Protein AF-A0A3M5UFD1-F1 (afdb_monomer)

Foldseek 3Di:
DPQVVDDQAHAQVQADPDDDDWDFDDDPRAGQDIPPHGDDSVVVVVVCSNVCRNNRHDDDDDDDADPVGD

Sequence (70 aa):
HEEDMWKWTVSPENAPDKAQYLELTYRNGDIVALDGVEMTPATVLATLNRIGGQHGIGRLDIVENRYVGM

InterPro domains:
  IPR001518 Argininosuccinate synthase [PTHR11587] (2-70)
  IPR024074 Argininosuccinate synthetase, catalytic/multimerisation domain body [G3DSA:3.90.1260.10] (1-70)
  IPR024074 Argininosuccinate synthetase, catalytic/multimerisation domain body [SSF69864] (2-70)
  IPR048268 Arginosuccinate synthase C-terminal domain [PF20979] (3-70)

Mean predicted aligned error: 3.4 Å

Nearest PDB structures (foldseek):
  1kh2-assembly1_D  TM=9.793E-01  e=7.148E-05  Thermus thermophilus
  7k5z-assembly1_C  TM=9.705E-01  e=8.212E-05  Legionella pneumophila subsp. pneumophila str. Philadelphia 1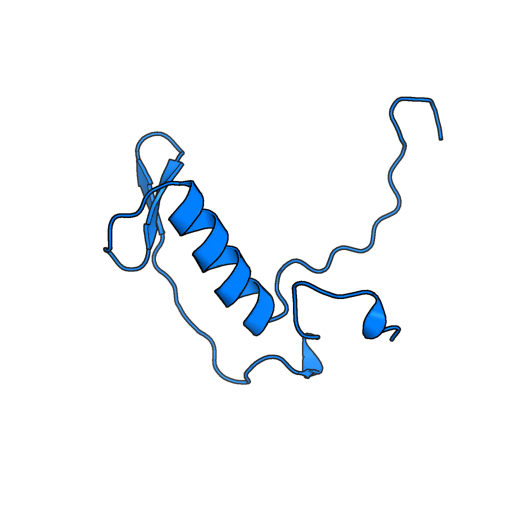
  1kh2-assembly1_C  TM=9.664E-01  e=7.662E-05  Thermus thermophilus
  7k5z-assembly1_A  TM=9.695E-01  e=1.011E-04  Legionella pneumophila subsp. pneumophila str. Philadelphia 1
  7k5z-assembly1_D  TM=9.695E-01  e=1.084E-04  Leg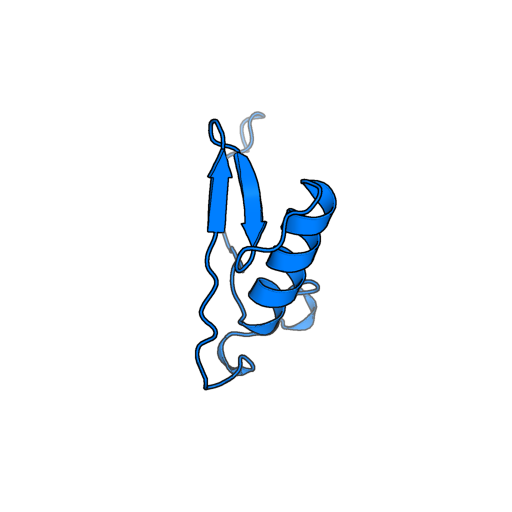ionella pneumophila subsp. pneumophila str. Philadelphia 1

Structure (mmCIF, N/CA/C/O backbone):
data_AF-A0A3M5UFD1-F1
#
_entry.id   AF-A0A3M5UFD1-F1
#
loop_
_atom_site.group_PDB
_atom_site.id
_atom_site.type_symbol
_atom_site.label_atom_id
_atom_site.label_alt_id
_atom_site.label_comp_id
_atom_site.label_asym_id
_atom_site.label_entity_id
_atom_site.label_seq_id
_atom_site.pdbx_PDB_ins_code
_atom_site.Cartn_x
_atom_site.Cartn_y
_atom_site.Cartn_z
_atom_site.occupancy
_atom_site.B_iso_or_equiv
_atom_site.auth_seq_id
_atom_site.auth_comp_id
_atom_site.auth_asym_id
_atom_site.auth_atom_id
_atom_site.pdbx_PDB_model_num
ATOM 1 N N . HIS A 1 1 ? 7.465 -4.430 -21.947 1.00 66.94 1 HIS A N 1
ATOM 2 C CA . HIS A 1 1 ? 7.495 -4.493 -20.476 1.00 66.94 1 HIS A CA 1
ATOM 3 C C . HIS A 1 1 ? 7.750 -5.932 -20.071 1.00 66.94 1 HIS A C 1
ATOM 5 O O . HIS A 1 1 ? 7.110 -6.813 -20.632 1.00 66.94 1 HIS A O 1
ATOM 11 N N . GLU A 1 2 ? 8.710 -6.179 -19.180 1.00 84.88 2 GLU A N 1
ATOM 12 C CA . GLU A 1 2 ? 8.934 -7.516 -18.618 1.00 84.88 2 GLU A CA 1
ATOM 13 C C . GLU A 1 2 ? 7.862 -7.792 -17.559 1.00 84.88 2 GLU A C 1
ATOM 15 O O . GLU A 1 2 ? 8.052 -7.543 -16.371 1.00 84.88 2 GLU A O 1
ATOM 20 N N . GLU A 1 3 ? 6.689 -8.247 -18.004 1.00 90.00 3 GLU A N 1
ATOM 21 C CA . GLU A 1 3 ? 5.560 -8.501 -17.101 1.00 90.00 3 GLU A CA 1
ATOM 22 C C . GLU A 1 3 ? 5.877 -9.617 -16.092 1.00 90.00 3 GLU A C 1
ATOM 24 O O . GLU A 1 3 ? 5.427 -9.580 -14.950 1.00 90.00 3 GLU A O 1
ATOM 29 N N . ASP A 1 4 ? 6.758 -10.546 -16.470 1.00 91.81 4 ASP A N 1
ATOM 30 C CA . ASP A 1 4 ? 7.176 -11.672 -15.637 1.00 91.81 4 ASP A CA 1
ATOM 31 C C . ASP A 1 4 ? 7.887 -11.261 -14.336 1.00 91.81 4 ASP A C 1
ATOM 33 O O . ASP A 1 4 ? 7.896 -12.055 -13.385 1.00 91.81 4 ASP A O 1
ATOM 37 N N . MET A 1 5 ? 8.448 -10.045 -14.260 1.00 92.88 5 MET A N 1
ATOM 38 C CA . MET A 1 5 ? 9.068 -9.500 -13.044 1.00 92.88 5 MET A CA 1
ATOM 39 C C . MET A 1 5 ? 8.042 -9.218 -11.938 1.00 92.88 5 MET A C 1
ATOM 41 O O . MET A 1 5 ? 8.362 -9.299 -10.750 1.00 92.88 5 MET A O 1
ATOM 45 N N . TRP A 1 6 ? 6.799 -8.905 -12.304 1.00 94.19 6 TRP A N 1
ATOM 46 C CA . TRP A 1 6 ? 5.780 -8.441 -11.371 1.00 94.19 6 TRP A CA 1
ATOM 47 C C . TRP A 1 6 ? 4.929 -9.612 -10.885 1.00 94.19 6 TRP A C 1
ATOM 49 O O . TRP A 1 6 ? 4.117 -10.171 -11.614 1.00 94.19 6 TRP A O 1
ATOM 59 N N . LYS A 1 7 ? 5.116 -10.012 -9.623 1.00 94.56 7 LYS A N 1
ATOM 60 C CA . LYS A 1 7 ? 4.386 -11.152 -9.030 1.00 94.56 7 LYS A CA 1
ATOM 61 C C . LYS A 1 7 ? 3.194 -10.752 -8.164 1.00 94.56 7 LYS A C 1
ATOM 63 O O . LYS A 1 7 ? 2.359 -11.596 -7.860 1.00 94.56 7 LYS A O 1
ATOM 68 N N . TRP A 1 8 ? 3.152 -9.498 -7.720 1.00 95.56 8 TRP A N 1
ATOM 69 C CA . TRP A 1 8 ? 2.184 -9.025 -6.725 1.00 95.56 8 TRP A CA 1
ATOM 70 C C . TRP A 1 8 ? 1.070 -8.172 -7.328 1.00 95.56 8 TRP A C 1
ATOM 72 O O . TRP A 1 8 ? -0.012 -8.095 -6.755 1.00 95.56 8 TRP A O 1
ATOM 82 N N . THR A 1 9 ? 1.324 -7.527 -8.464 1.00 97.31 9 THR A N 1
ATOM 83 C CA . THR A 1 9 ? 0.418 -6.539 -9.052 1.00 97.31 9 THR A CA 1
ATOM 84 C C . THR A 1 9 ? 0.208 -6.825 -10.531 1.00 97.31 9 THR A C 1
ATOM 86 O O . THR A 1 9 ? 1.130 -7.289 -11.203 1.00 97.31 9 THR A O 1
ATOM 89 N N . VAL A 1 10 ? -0.983 -6.528 -11.049 1.00 96.56 10 VAL A N 1
ATOM 90 C CA . VAL A 1 10 ? -1.222 -6.456 -12.498 1.00 96.56 10 VAL A CA 1
ATOM 91 C C . VAL A 1 10 ? -0.600 -5.182 -13.065 1.00 96.56 10 VAL A C 1
ATOM 93 O O . VAL A 1 10 ? -0.283 -4.252 -12.319 1.00 96.56 10 VAL A O 1
ATOM 96 N N . SER A 1 11 ? -0.390 -5.130 -14.378 1.00 96.31 11 SER A N 1
ATOM 97 C CA . SER A 1 11 ? 0.042 -3.890 -15.017 1.00 96.31 11 SER A CA 1
ATOM 98 C C . SER A 1 11 ? -1.094 -2.859 -15.000 1.00 96.31 11 SER A C 1
ATOM 100 O O . SER A 1 11 ? -2.261 -3.259 -15.036 1.00 96.31 11 SER A O 1
ATOM 102 N N . PRO A 1 12 ? -0.803 -1.546 -14.947 1.00 94.62 12 PRO A N 1
ATOM 103 C CA . PRO A 1 12 ? -1.841 -0.517 -15.011 1.00 94.62 12 PRO A CA 1
ATOM 104 C C . PRO A 1 12 ? -2.759 -0.645 -16.236 1.00 94.62 12 PRO A C 1
ATOM 106 O O . PRO A 1 12 ? -3.941 -0.344 -16.147 1.00 94.62 12 PRO A O 1
ATOM 109 N N . GLU A 1 13 ? -2.244 -1.146 -17.361 1.00 95.31 13 GLU A N 1
ATOM 110 C CA . GLU A 1 13 ? -3.010 -1.398 -18.589 1.00 95.31 13 GLU A CA 1
ATOM 111 C C . GLU A 1 13 ? -3.999 -2.567 -18.456 1.00 95.31 13 GLU A C 1
ATOM 113 O O . GLU A 1 13 ? -4.963 -2.643 -19.211 1.00 95.31 13 GLU A O 1
ATOM 118 N N . ASN A 1 14 ? -3.755 -3.478 -17.510 1.00 96.12 14 ASN A N 1
ATOM 119 C CA . ASN A 1 14 ? -4.615 -4.621 -17.197 1.00 96.12 14 ASN A CA 1
ATOM 120 C C . ASN A 1 14 ? -5.463 -4.399 -15.929 1.00 96.12 14 ASN A C 1
ATOM 122 O O . ASN A 1 14 ? -6.189 -5.305 -15.511 1.00 96.12 14 ASN A O 1
ATOM 126 N N . ALA A 1 15 ? -5.352 -3.234 -15.284 1.00 97.44 15 ALA A N 1
ATOM 127 C CA . ALA A 1 15 ? -6.158 -2.889 -14.121 1.00 97.44 15 ALA A CA 1
ATOM 128 C C . ALA A 1 15 ? -7.628 -2.632 -14.523 1.00 97.44 15 ALA A C 1
ATOM 130 O O . ALA A 1 15 ? -7.907 -2.287 -15.672 1.00 97.44 15 ALA A O 1
ATOM 131 N N . PRO A 1 16 ? -8.597 -2.787 -13.604 1.00 98.31 16 PRO A N 1
ATOM 132 C CA . PRO A 1 16 ? -9.995 -2.484 -13.891 1.00 98.31 16 PRO A CA 1
ATOM 133 C C . PRO A 1 16 ? -10.220 -1.017 -14.293 1.00 98.31 16 PRO A C 1
ATOM 135 O O . PRO A 1 16 ? -9.754 -0.106 -13.616 1.00 98.31 16 PRO A O 1
ATOM 138 N N . ASP A 1 17 ? -11.070 -0.781 -15.298 1.00 97.88 17 ASP A N 1
ATOM 139 C CA . ASP A 1 17 ? -11.471 0.578 -15.718 1.00 97.88 17 ASP A CA 1
ATOM 140 C C . ASP A 1 17 ? -12.305 1.333 -14.664 1.00 97.88 17 ASP A C 1
ATOM 142 O O . ASP A 1 17 ? -12.551 2.537 -14.775 1.00 97.88 17 ASP A O 1
ATOM 146 N N . LYS A 1 18 ? -12.817 0.619 -13.656 1.00 97.75 18 LYS A N 1
ATOM 147 C CA . LYS A 1 18 ? -13.665 1.178 -12.601 1.00 97.75 18 LYS A CA 1
ATOM 148 C C . LYS A 1 18 ? -12.875 1.336 -11.313 1.00 97.75 18 LYS A C 1
ATOM 150 O O . LYS A 1 18 ? -12.365 0.359 -10.769 1.00 97.75 18 LYS A O 1
ATOM 155 N N . ALA A 1 19 ? -12.887 2.554 -10.782 1.00 97.00 19 ALA A N 1
ATOM 156 C CA . A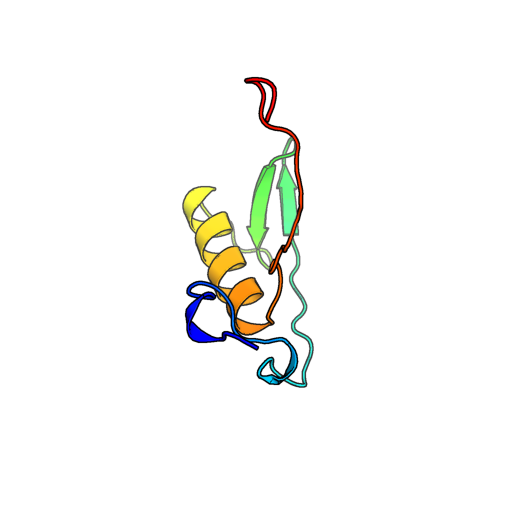LA A 1 19 ? -12.322 2.845 -9.475 1.00 97.00 19 ALA A CA 1
ATOM 157 C C . ALA A 1 19 ? -13.025 2.047 -8.366 1.00 97.00 19 ALA A C 1
ATOM 159 O O . ALA A 1 19 ? -14.248 1.877 -8.369 1.00 97.00 19 ALA A O 1
ATOM 160 N N . GLN A 1 20 ? -12.236 1.614 -7.386 1.00 97.81 20 GLN A N 1
ATOM 161 C CA . GLN A 1 20 ? -12.715 1.091 -6.116 1.00 97.81 20 GLN A CA 1
ATOM 162 C C . GLN A 1 20 ? -12.348 2.084 -5.014 1.00 97.81 20 GLN A C 1
ATOM 164 O O . GLN A 1 20 ? -11.190 2.476 -4.888 1.00 97.81 20 GLN A O 1
ATOM 169 N N . TYR A 1 21 ? -13.336 2.480 -4.218 1.00 98.12 21 TYR A N 1
ATOM 170 C CA . TYR A 1 21 ? -13.132 3.331 -3.050 1.00 98.12 21 TYR A CA 1
ATOM 171 C C . TYR A 1 21 ? -12.994 2.453 -1.808 1.00 98.12 21 TYR A C 1
ATOM 173 O O . TYR A 1 21 ? -13.693 1.448 -1.693 1.00 98.12 21 TYR A O 1
ATOM 181 N N . LEU A 1 22 ? -12.085 2.836 -0.914 1.00 97.38 22 LEU A N 1
ATOM 182 C CA . LEU A 1 22 ? -11.852 2.183 0.370 1.00 97.38 22 LEU A CA 1
ATOM 183 C C . LEU A 1 22 ? -11.820 3.247 1.460 1.00 97.38 22 LEU A C 1
ATOM 185 O O . LEU A 1 22 ? -11.148 4.270 1.307 1.00 97.38 22 LEU A O 1
ATOM 189 N N . GLU A 1 23 ? -12.494 2.983 2.570 1.00 98.44 23 GLU A N 1
ATOM 190 C CA . GLU A 1 23 ? -12.367 3.773 3.788 1.00 98.44 23 GLU A CA 1
ATOM 191 C C . GLU A 1 23 ? -11.361 3.114 4.736 1.00 98.44 23 GLU A C 1
ATOM 193 O O . GLU A 1 23 ? -11.485 1.939 5.082 1.00 98.44 23 GLU A O 1
ATOM 198 N N . LEU A 1 24 ? -10.354 3.875 5.166 1.00 98.31 24 LEU A N 1
ATOM 199 C CA . LEU A 1 24 ? -9.355 3.423 6.132 1.00 98.31 24 LEU A CA 1
ATOM 200 C C . LEU A 1 24 ? -9.650 4.049 7.493 1.00 98.31 24 LEU A C 1
ATOM 202 O O . LEU A 1 24 ? -9.596 5.271 7.643 1.00 98.31 24 LEU A O 1
ATOM 206 N N . THR A 1 25 ? -9.904 3.225 8.507 1.00 98.56 25 THR A N 1
ATOM 207 C CA . THR A 1 25 ? -10.026 3.719 9.882 1.00 98.56 25 THR A CA 1
ATOM 208 C C . THR A 1 25 ? -8.680 3.647 10.584 1.00 98.56 25 THR A C 1
ATOM 210 O O . THR A 1 25 ? -8.089 2.572 10.706 1.00 98.56 25 THR A O 1
ATOM 213 N N . TYR A 1 26 ? -8.232 4.787 11.106 1.00 98.19 26 TYR A N 1
ATOM 214 C CA . TYR A 1 26 ? -7.000 4.897 11.879 1.00 98.19 26 TYR A CA 1
ATOM 215 C C . TYR A 1 26 ? -7.277 4.979 13.380 1.00 98.19 26 TYR A C 1
ATOM 217 O O . TYR A 1 26 ? -8.215 5.644 13.822 1.00 98.19 26 TYR A O 1
ATOM 225 N N . ARG A 1 27 ? -6.409 4.356 14.179 1.00 97.81 27 ARG A N 1
ATOM 226 C CA . ARG A 1 27 ? -6.367 4.500 15.638 1.00 97.81 27 ARG A CA 1
ATOM 227 C C . ARG A 1 27 ? -4.910 4.577 16.071 1.00 97.81 27 ARG A C 1
ATOM 229 O O . ARG A 1 27 ? -4.145 3.659 15.816 1.00 97.81 27 ARG A O 1
ATOM 236 N N . ASN A 1 28 ? -4.528 5.675 16.721 1.00 97.06 28 ASN A N 1
ATOM 237 C CA . ASN A 1 28 ? -3.156 5.907 17.197 1.00 97.06 28 ASN A CA 1
ATOM 238 C C . ASN A 1 28 ? -2.066 5.777 16.108 1.00 97.06 28 ASN A C 1
ATOM 240 O O . ASN A 1 28 ? -0.934 5.428 16.415 1.00 97.06 28 ASN A O 1
ATOM 244 N N . GLY A 1 29 ? -2.402 6.075 14.848 1.00 97.19 29 GLY A N 1
ATOM 245 C CA . GLY A 1 29 ? -1.480 5.988 13.708 1.00 97.19 29 GLY A CA 1
ATOM 246 C C . GLY A 1 29 ? -1.552 4.675 12.922 1.00 97.19 29 GLY A C 1
ATOM 247 O O . GLY A 1 29 ? -1.118 4.653 11.773 1.00 97.19 29 GLY A O 1
ATOM 248 N N . ASP A 1 30 ? -2.179 3.634 13.471 1.00 97.31 30 ASP A N 1
ATOM 249 C CA . ASP A 1 30 ? -2.332 2.341 12.803 1.00 97.31 30 ASP A CA 1
ATOM 250 C C . ASP A 1 30 ? -3.688 2.223 12.104 1.00 97.31 30 ASP A C 1
ATOM 252 O O . ASP A 1 30 ? -4.711 2.683 12.621 1.00 97.31 30 ASP A O 1
ATOM 256 N N . ILE A 1 31 ? -3.714 1.559 10.946 1.00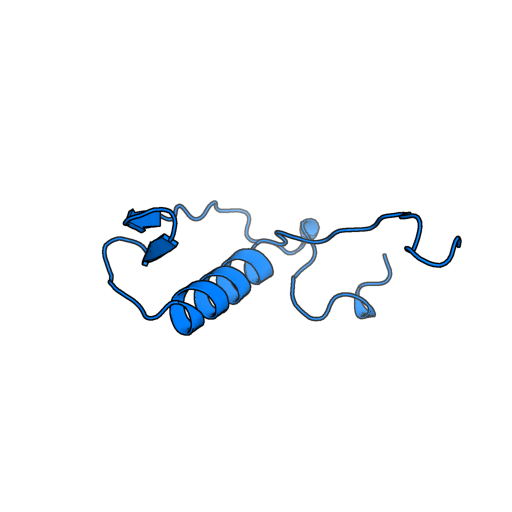 98.00 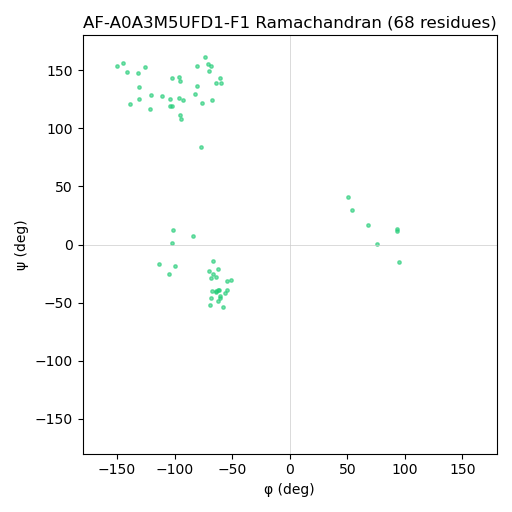31 ILE A N 1
ATOM 257 C CA . ILE A 1 31 ? -4.967 1.173 10.287 1.00 98.00 31 ILE A CA 1
ATOM 258 C C . ILE A 1 31 ? -5.550 -0.026 11.037 1.00 98.00 31 ILE A C 1
ATOM 260 O O . ILE A 1 31 ? -4.909 -1.073 11.136 1.00 98.00 31 ILE A O 1
ATOM 264 N N . VAL A 1 32 ? -6.778 0.118 11.533 1.00 97.75 32 VAL A N 1
ATOM 265 C CA . VAL A 1 32 ? -7.473 -0.914 12.324 1.00 97.75 32 VAL A CA 1
ATOM 266 C C . VAL A 1 32 ? -8.701 -1.499 11.629 1.00 97.75 32 VAL A C 1
ATOM 268 O O . VAL A 1 32 ? -9.173 -2.562 12.027 1.00 97.75 32 VAL A O 1
ATOM 271 N N . ALA A 1 33 ? -9.222 -0.830 10.598 1.00 98.38 33 ALA A N 1
ATOM 272 C CA . ALA A 1 33 ? -10.381 -1.291 9.841 1.00 98.38 33 ALA A CA 1
ATOM 273 C C . ALA A 1 33 ? -10.342 -0.824 8.383 1.00 98.38 33 ALA A C 1
ATOM 275 O O . ALA A 1 33 ? -9.762 0.222 8.072 1.00 98.38 33 ALA A O 1
ATOM 276 N N . LEU A 1 34 ? -10.999 -1.602 7.522 1.00 98.44 34 LEU A N 1
ATOM 277 C CA . LEU A 1 34 ? -11.272 -1.286 6.119 1.00 98.44 34 LEU A CA 1
ATOM 278 C C . LEU A 1 34 ? -12.789 -1.292 5.912 1.00 98.44 34 LEU A C 1
ATOM 280 O O . LEU A 1 34 ? -13.439 -2.258 6.309 1.00 98.44 34 LEU A O 1
ATOM 284 N N . ASP A 1 35 ? -13.353 -0.232 5.331 1.00 98.12 35 ASP A N 1
ATOM 285 C CA . ASP A 1 35 ? -14.801 -0.079 5.091 1.00 98.12 35 ASP A CA 1
ATOM 286 C C . ASP A 1 35 ? -15.654 -0.355 6.349 1.00 98.12 35 ASP A C 1
ATOM 288 O O . ASP A 1 35 ? -16.687 -1.024 6.311 1.00 98.12 35 ASP A O 1
ATOM 292 N N . GLY A 1 36 ? -15.173 0.120 7.503 1.00 97.88 36 GLY A N 1
ATOM 293 C CA . GLY A 1 36 ? -15.815 -0.067 8.808 1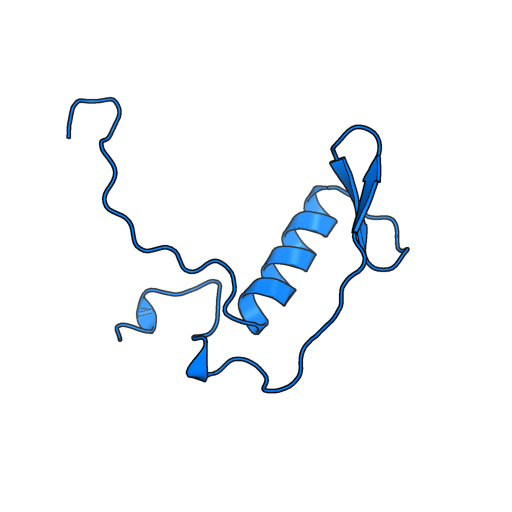.00 97.88 36 GLY A CA 1
ATOM 294 C C . GLY A 1 36 ? -15.657 -1.462 9.431 1.00 97.88 36 GLY A C 1
ATOM 295 O O . GLY A 1 36 ? -16.146 -1.685 10.538 1.00 97.88 36 GLY A O 1
ATOM 296 N N . VAL A 1 37 ? -14.965 -2.400 8.775 1.00 98.38 37 VAL A N 1
ATOM 297 C CA . VAL A 1 37 ? -14.731 -3.760 9.288 1.00 98.38 37 VAL A CA 1
ATOM 298 C C . VAL A 1 37 ? -13.378 -3.839 9.993 1.00 98.38 37 VAL A C 1
ATOM 300 O O . VAL A 1 37 ? -12.332 -3.751 9.347 1.00 98.38 37 VAL A O 1
ATOM 303 N N . GLU A 1 38 ? -13.390 -4.020 11.318 1.00 98.25 38 GLU A N 1
ATOM 304 C CA . GLU A 1 38 ? -12.163 -4.196 12.106 1.00 98.25 38 GLU A CA 1
ATOM 305 C C . GLU A 1 38 ? -11.410 -5.475 11.713 1.00 98.25 38 GLU A C 1
ATOM 307 O O . GLU A 1 38 ? -11.992 -6.539 11.485 1.00 98.25 38 GLU A O 1
ATOM 312 N N . MET A 1 39 ? -10.086 -5.366 11.648 1.00 97.94 39 MET A N 1
ATOM 313 C CA . MET A 1 39 ? -9.195 -6.426 11.194 1.00 97.94 39 MET A CA 1
ATOM 314 C C . MET A 1 39 ? -7.877 -6.398 11.970 1.00 97.94 39 MET A C 1
ATOM 316 O O . MET A 1 39 ? -7.448 -5.363 12.475 1.00 97.94 39 MET A O 1
ATOM 320 N N . THR A 1 40 ? -7.184 -7.540 12.035 1.00 97.94 40 THR A N 1
ATOM 321 C CA . THR A 1 40 ? -5.804 -7.555 12.550 1.00 97.94 40 THR A CA 1
ATOM 322 C C . THR A 1 40 ? -4.866 -6.823 11.579 1.00 97.94 40 THR A C 1
ATOM 324 O O . THR A 1 40 ? -5.130 -6.846 10.372 1.00 97.94 40 THR A O 1
ATOM 327 N N . PRO A 1 41 ? -3.734 -6.254 12.035 1.00 97.25 41 PRO A N 1
ATOM 328 C CA . PRO A 1 41 ? -2.793 -5.561 11.147 1.00 97.25 41 PRO A CA 1
ATOM 329 C C . PRO A 1 41 ? -2.312 -6.413 9.963 1.00 97.25 41 PRO A C 1
ATOM 331 O O . PRO A 1 41 ? -2.227 -5.934 8.834 1.00 97.25 41 PRO A O 1
ATOM 334 N N . ALA A 1 42 ? -2.064 -7.707 10.193 1.00 97.88 42 ALA A N 1
ATOM 335 C CA . ALA A 1 42 ? -1.673 -8.636 9.134 1.00 97.88 42 ALA A CA 1
ATOM 336 C C . ALA A 1 42 ? -2.790 -8.818 8.093 1.00 97.88 42 ALA A C 1
ATOM 338 O O . ALA A 1 42 ? -2.526 -8.838 6.890 1.00 97.88 42 ALA A O 1
ATOM 339 N N . THR A 1 43 ? -4.043 -8.912 8.546 1.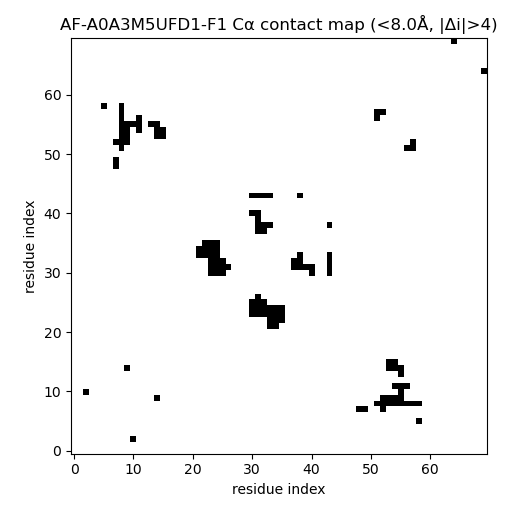00 98.25 43 THR A N 1
ATOM 340 C CA . THR A 1 43 ? -5.212 -9.026 7.665 1.00 98.25 43 THR A CA 1
ATOM 341 C C . THR A 1 43 ? -5.446 -7.742 6.872 1.00 98.25 43 THR A C 1
ATOM 343 O O . THR A 1 43 ? -5.733 -7.828 5.678 1.00 98.25 43 THR A O 1
ATOM 346 N N . VAL A 1 44 ? -5.272 -6.568 7.489 1.00 98.25 44 VAL A N 1
ATOM 347 C CA . VAL A 1 44 ? -5.334 -5.269 6.798 1.00 98.25 44 VAL A CA 1
ATOM 348 C C . VAL A 1 44 ? -4.308 -5.228 5.670 1.00 98.25 44 VAL A C 1
ATOM 350 O O . VAL A 1 44 ? -4.675 -5.015 4.516 1.00 98.25 44 VAL A O 1
ATOM 353 N N . LEU A 1 45 ? -3.036 -5.502 5.977 1.00 97.75 45 LEU A N 1
ATOM 354 C CA . LEU A 1 45 ? -1.956 -5.447 4.992 1.00 97.75 45 LEU A CA 1
ATOM 355 C C . LEU A 1 45 ? -2.178 -6.436 3.842 1.00 97.75 45 LEU A C 1
ATOM 357 O O . LEU A 1 45 ? -2.063 -6.065 2.677 1.00 97.75 45 LEU A O 1
ATOM 361 N N . ALA A 1 46 ? -2.544 -7.684 4.147 1.00 98.19 46 ALA A N 1
ATOM 362 C CA . ALA A 1 46 ? -2.828 -8.690 3.125 1.00 98.19 46 ALA A CA 1
ATOM 363 C C . ALA A 1 46 ? -4.012 -8.287 2.228 1.00 98.19 46 ALA A C 1
ATOM 365 O O . ALA A 1 46 ? -3.972 -8.489 1.012 1.00 98.19 46 ALA A O 1
ATOM 366 N N . THR A 1 47 ? -5.050 -7.683 2.812 1.00 98.19 47 THR A N 1
ATOM 367 C CA . THR A 1 47 ? -6.228 -7.216 2.072 1.00 98.19 47 THR A CA 1
ATOM 368 C C . THR A 1 47 ? -5.879 -6.046 1.158 1.00 98.19 47 THR A C 1
ATOM 370 O O . THR A 1 47 ? -6.232 -6.077 -0.022 1.00 98.19 47 THR A O 1
ATOM 373 N N . LEU A 1 48 ? -5.129 -5.060 1.660 1.00 98.25 48 LEU A N 1
ATOM 374 C CA . LEU A 1 48 ? -4.658 -3.923 0.869 1.00 98.25 48 LEU A CA 1
ATOM 375 C C . LEU A 1 48 ? -3.697 -4.354 -0.243 1.00 98.25 48 LEU A C 1
ATOM 377 O O . LEU A 1 48 ? -3.840 -3.873 -1.361 1.00 98.25 48 LEU A O 1
ATOM 381 N N . ASN A 1 49 ? -2.796 -5.310 0.007 1.00 98.31 49 ASN A N 1
ATOM 382 C CA . ASN A 1 49 ? -1.923 -5.868 -1.031 1.00 98.31 49 ASN A CA 1
ATOM 383 C C . ASN A 1 49 ? -2.730 -6.535 -2.147 1.00 98.31 49 ASN A C 1
ATOM 385 O O . ASN A 1 4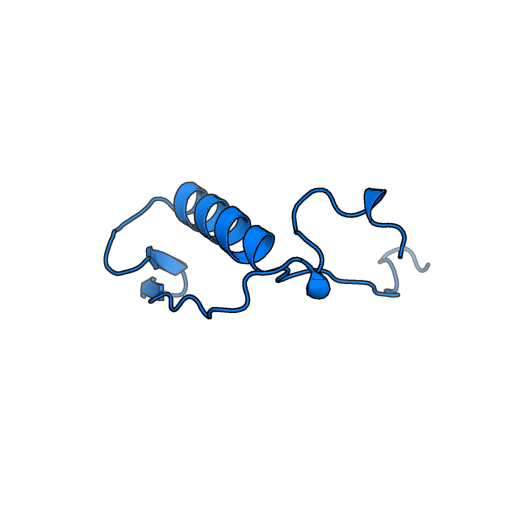9 ? -2.453 -6.315 -3.323 1.00 98.31 49 ASN A O 1
ATOM 389 N N . ARG A 1 50 ? -3.757 -7.322 -1.797 1.00 98.25 50 ARG A N 1
ATOM 390 C CA . ARG A 1 50 ? -4.624 -7.966 -2.791 1.00 98.25 50 ARG A CA 1
ATOM 391 C C . ARG A 1 50 ? -5.362 -6.932 -3.640 1.00 98.25 50 ARG A C 1
ATOM 393 O O . ARG A 1 50 ? -5.387 -7.067 -4.858 1.00 98.25 50 ARG A O 1
ATOM 400 N N . ILE A 1 51 ? -5.976 -5.931 -3.009 1.00 98.25 51 ILE A N 1
ATOM 401 C CA . ILE A 1 51 ? -6.753 -4.914 -3.728 1.00 98.25 51 ILE A CA 1
ATOM 402 C C . ILE A 1 51 ? -5.817 -4.030 -4.555 1.00 98.25 51 ILE A C 1
ATOM 404 O O . ILE A 1 51 ? -5.995 -3.922 -5.762 1.00 98.25 51 ILE A O 1
ATOM 408 N N . GLY A 1 52 ? -4.770 -3.470 -3.950 1.00 98.19 52 GLY A N 1
ATOM 409 C CA . GLY A 1 52 ? -3.784 -2.651 -4.653 1.00 98.19 52 GLY A CA 1
ATOM 410 C C . GLY A 1 52 ? -3.144 -3.394 -5.823 1.00 98.19 52 GLY A C 1
ATOM 411 O O . GLY A 1 52 ? -3.052 -2.846 -6.919 1.00 98.19 52 GLY A O 1
ATOM 412 N N . GLY A 1 53 ? -2.813 -4.674 -5.636 1.00 97.94 53 GLY A N 1
ATOM 413 C CA . GLY A 1 53 ? -2.276 -5.516 -6.696 1.00 97.94 53 GLY A CA 1
ATOM 414 C C . GLY A 1 53 ? -3.231 -5.718 -7.868 1.00 97.94 53 GLY A C 1
ATOM 415 O O . GLY A 1 53 ? -2.788 -5.657 -9.011 1.00 97.94 53 GLY A O 1
ATOM 416 N N . GLN A 1 54 ? -4.533 -5.876 -7.616 1.00 98.25 54 GLN A N 1
ATOM 417 C CA . GLN A 1 54 ? -5.557 -5.952 -8.669 1.00 98.25 54 GLN A CA 1
ATOM 418 C C . GLN A 1 54 ? -5.723 -4.637 -9.443 1.00 98.25 54 GLN A C 1
ATOM 420 O O . GLN A 1 54 ? -6.128 -4.671 -10.598 1.00 98.25 54 GLN A O 1
ATOM 425 N N . HIS A 1 55 ? -5.392 -3.499 -8.830 1.00 98.31 55 HIS A N 1
ATOM 426 C CA . HIS A 1 55 ? -5.484 -2.164 -9.434 1.00 98.31 55 HIS A CA 1
ATOM 427 C C . HI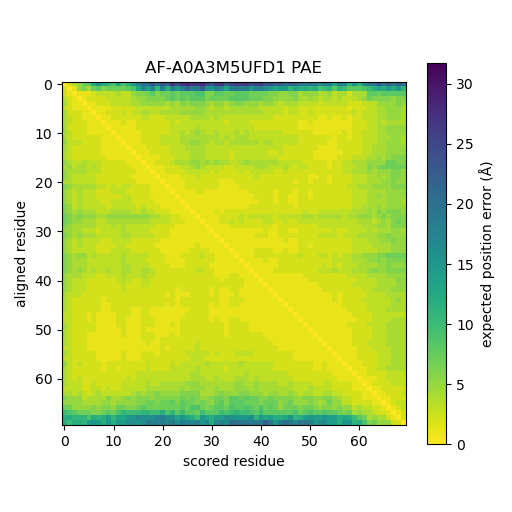S A 1 55 ? -4.125 -1.618 -9.914 1.00 98.31 55 HIS A C 1
ATOM 429 O O . HIS A 1 55 ? -4.001 -0.434 -10.210 1.00 98.31 55 HIS A O 1
ATOM 435 N N . GLY A 1 56 ? -3.088 -2.461 -9.973 1.00 96.88 56 GLY A N 1
ATOM 436 C CA . GLY A 1 56 ? -1.751 -2.081 -10.449 1.00 96.88 56 GLY A CA 1
ATOM 437 C C . GLY A 1 56 ? -0.991 -1.092 -9.555 1.00 96.88 56 GLY A C 1
ATOM 438 O O . GLY A 1 56 ? -0.012 -0.482 -9.985 1.00 96.88 56 GLY A O 1
ATOM 439 N N . ILE A 1 57 ? -1.415 -0.930 -8.301 1.00 97.75 57 ILE A N 1
ATOM 440 C CA . ILE A 1 57 ? -0.844 0.025 -7.347 1.00 97.75 57 ILE A CA 1
ATOM 441 C C . ILE A 1 57 ? 0.436 -0.545 -6.727 1.00 97.75 57 ILE A C 1
ATOM 443 O O . ILE A 1 57 ? 0.472 -1.696 -6.299 1.00 97.75 57 ILE A O 1
ATOM 447 N N . GLY A 1 58 ? 1.473 0.291 -6.617 1.00 95.75 58 GLY A N 1
ATOM 448 C CA . GLY A 1 58 ? 2.687 -0.029 -5.856 1.00 95.75 58 GLY A CA 1
ATOM 449 C C . GLY A 1 58 ? 3.824 -0.662 -6.662 1.00 95.75 58 GLY A C 1
ATOM 450 O O . GLY A 1 58 ? 4.786 -1.135 -6.063 1.00 95.75 58 GLY A O 1
ATOM 451 N N . ARG A 1 59 ? 3.758 -0.662 -8.003 1.00 95.62 59 ARG A N 1
ATOM 452 C CA . ARG A 1 59 ? 4.945 -0.934 -8.833 1.00 95.62 59 ARG A CA 1
ATOM 453 C C . ARG A 1 59 ? 5.942 0.215 -8.663 1.00 95.62 59 ARG A C 1
ATOM 455 O O . ARG A 1 59 ? 5.590 1.370 -8.887 1.00 95.62 59 ARG A O 1
ATOM 462 N N . LEU A 1 60 ? 7.168 -0.113 -8.265 1.00 94.81 60 LEU A N 1
ATOM 463 C CA . LEU A 1 60 ? 8.245 0.843 -8.034 1.00 94.81 60 LEU A CA 1
ATOM 464 C C . LEU A 1 60 ? 9.503 0.357 -8.754 1.00 94.81 60 LEU A C 1
ATOM 466 O O . LEU A 1 60 ? 9.943 -0.768 -8.530 1.00 94.81 60 LEU A O 1
ATOM 470 N N . ASP A 1 61 ? 10.062 1.213 -9.601 1.00 94.62 61 ASP A N 1
ATOM 471 C CA . ASP A 1 61 ? 11.358 1.023 -10.253 1.00 94.62 61 ASP A CA 1
ATOM 472 C C . ASP A 1 61 ? 12.246 2.202 -9.853 1.00 94.62 61 ASP A C 1
ATOM 474 O O . ASP A 1 61 ? 11.889 3.360 -10.096 1.00 94.62 61 ASP A O 1
ATOM 478 N N . ILE A 1 62 ? 13.335 1.919 -9.138 1.00 95.75 62 ILE A N 1
ATOM 479 C CA . ILE A 1 62 ? 14.184 2.942 -8.527 1.00 95.75 62 ILE A CA 1
ATOM 480 C C . ILE A 1 62 ? 15.661 2.582 -8.606 1.00 95.75 62 ILE A C 1
ATOM 482 O O . ILE A 1 62 ? 16.060 1.423 -8.499 1.00 95.75 62 ILE A O 1
ATOM 486 N N . VAL A 1 63 ? 16.475 3.631 -8.697 1.00 96.25 63 VAL A N 1
ATOM 487 C CA . VAL A 1 63 ? 17.900 3.581 -8.378 1.00 96.25 63 VAL A CA 1
ATOM 488 C C . VAL A 1 63 ? 18.078 4.210 -7.002 1.00 96.25 63 VAL A C 1
ATOM 490 O O . VAL A 1 63 ? 17.755 5.382 -6.805 1.00 96.25 63 VAL A O 1
ATOM 493 N N . GLU A 1 64 ? 18.593 3.436 -6.055 1.00 95.38 64 GLU A N 1
ATOM 494 C CA . GLU A 1 64 ? 18.912 3.896 -4.704 1.00 95.38 64 GLU A CA 1
ATOM 495 C C . GLU A 1 64 ? 20.368 3.582 -4.355 1.00 95.38 64 GLU A C 1
ATOM 497 O O . GLU A 1 64 ? 20.941 2.621 -4.866 1.00 95.38 64 GLU A O 1
ATOM 502 N N . ASN A 1 65 ? 20.955 4.388 -3.469 1.00 95.75 65 ASN A N 1
ATOM 503 C CA . ASN A 1 65 ? 22.275 4.104 -2.913 1.00 95.75 65 ASN A CA 1
ATOM 504 C C . ASN A 1 65 ? 22.121 3.114 -1.761 1.00 95.75 65 ASN A C 1
ATOM 506 O O . ASN A 1 65 ? 21.352 3.380 -0.830 1.00 95.75 65 ASN A O 1
ATOM 510 N N . ARG A 1 66 ? 22.887 2.021 -1.745 1.00 95.25 66 ARG A N 1
ATOM 511 C CA . ARG A 1 66 ? 22.886 1.144 -0.564 1.00 95.25 66 ARG A CA 1
ATOM 512 C C . ARG A 1 66 ? 23.781 1.713 0.522 1.00 95.25 66 ARG A C 1
ATOM 514 O O . ARG A 1 66 ? 24.787 2.373 0.265 1.00 95.25 66 ARG A O 1
ATOM 521 N N . TYR A 1 67 ? 23.460 1.350 1.763 1.00 92.94 67 TYR A N 1
ATOM 522 C CA . TYR A 1 67 ? 24.217 1.756 2.950 1.00 92.94 67 TYR A CA 1
ATOM 523 C C . TYR A 1 67 ? 25.732 1.487 2.841 1.00 92.94 67 TYR A C 1
ATOM 525 O O . TYR A 1 67 ? 26.537 2.234 3.385 1.00 92.94 67 TYR A O 1
ATOM 533 N N . VAL A 1 68 ? 26.131 0.450 2.099 1.00 94.50 68 VAL A N 1
ATOM 534 C CA . VAL A 1 68 ? 27.531 0.033 1.922 1.00 94.50 68 VAL A CA 1
ATOM 535 C C . VAL A 1 68 ? 28.295 0.792 0.822 1.00 94.50 68 VAL A C 1
ATOM 537 O O . VAL A 1 68 ? 29.430 0.430 0.524 1.00 94.50 68 VAL A O 1
ATOM 540 N N . GLY A 1 69 ? 27.710 1.844 0.236 1.00 85.56 69 GLY A N 1
ATOM 541 C CA . GLY A 1 69 ? 28.397 2.748 -0.699 1.00 85.56 69 GLY A CA 1
ATOM 542 C C . GLY A 1 69 ? 28.267 2.400 -2.187 1.00 85.56 69 GLY A C 1
ATOM 543 O O . GLY A 1 69 ? 29.002 2.958 -2.998 1.00 85.56 69 GLY A O 1
ATOM 544 N N . MET A 1 70 ? 27.351 1.494 -2.536 1.00 77.94 70 MET A N 1
ATOM 545 C CA . MET A 1 70 ? 26.897 1.208 -3.905 1.00 77.94 70 MET A CA 1
ATOM 546 C C . MET A 1 70 ? 25.392 1.038 -3.875 1.00 77.94 70 MET A C 1
ATOM 548 O O . MET A 1 70 ? 24.969 0.038 -3.265 1.00 77.94 70 MET A O 1
#

Radius of gyration: 15.6 Å; Cα contacts (8 Å, |Δi|>4): 66; chains: 1; bounding box: 44×18×38 Å

Secondary structure (DSSP, 8-state):
--GGG-SS---GGGS-SS-----EEEETTEEEEETTEE--HHHHHHHHHHHHHHTTTT--------TT--

Solvent-accessible surface area (backbone atoms only — not comparable to full-atom values): 4537 Å² total; per-residue (Å²): 128,77,64,86,76,52,86,70,39,44,53,65,91,71,24,67,95,65,88,81,88,82,48,78,41,70,56,98,87,40,66,41,24,54,71,85,44,75,48,54,61,69,54,46,53,54,50,49,46,54,52,33,8,54,54,26,49,84,82,81,88,82,89,77,81,39,95,89,78,90

pLDDT: mean 95.84, std 4.87, range [66.94, 98.56]

Organism: NCBI:txid663959